Protein AF-A0A2S9GGX3-F1 (afdb_monomer)

Radius of gyration: 17.61 Å; Cα contacts (8 Å, |Δi|>4): 96; chains: 1; bounding box: 38×31×42 Å

Solvent-accessible surface area (backbone atoms only — not comparable to full-atom values): 5690 Å² total; per-residue (Å²): 132,60,46,79,59,86,83,20,45,24,39,74,88,75,51,38,24,32,34,76,81,16,37,46,73,39,38,82,90,50,99,62,53,60,91,80,47,61,55,90,53,66,56,70,52,78,57,79,96,40,84,46,74,63,86,52,100,87,68,70,81,83,58,76,88,73,55,80,81,78,57,88,46,51,94,75,56,75,52,81,78,91,80,91,129

Mean predicted aligned error: 3.31 Å

Structure (mmCIF, N/CA/C/O backbone):
data_AF-A0A2S9GGX3-F1
#
_entry.id   AF-A0A2S9GGX3-F1
#
loop_
_atom_site.group_PDB
_atom_site.id
_atom_site.type_symbol
_atom_site.label_atom_id
_atom_site.label_alt_id
_atom_site.label_comp_id
_atom_site.label_asym_id
_atom_site.label_entity_id
_atom_site.label_seq_id
_atom_site.pdbx_PDB_ins_code
_atom_site.Cartn_x
_atom_site.Cartn_y
_atom_site.Cartn_z
_atom_site.occupancy
_atom_site.B_iso_or_equiv
_atom_s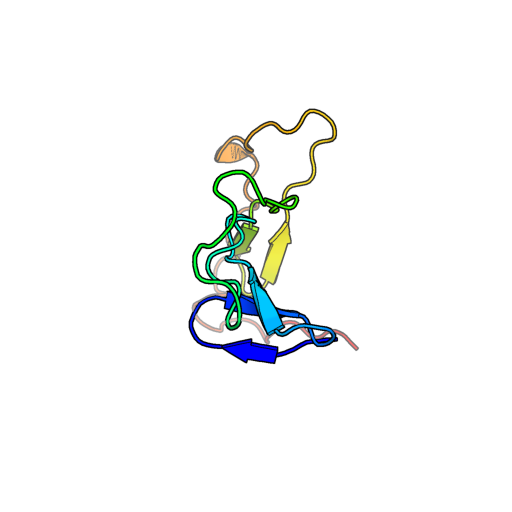ite.auth_seq_id
_atom_site.auth_comp_id
_atom_site.auth_asym_id
_atom_site.auth_atom_id
_atom_site.pdbx_PDB_model_num
ATOM 1 N N . GLN A 1 1 ? 2.260 -11.937 8.906 1.00 92.94 1 GLN A N 1
ATOM 2 C CA . GLN A 1 1 ? 1.189 -12.961 8.917 1.00 92.94 1 GLN A CA 1
ATOM 3 C C . GLN A 1 1 ? -0.157 -12.248 8.865 1.00 92.94 1 GLN A C 1
ATOM 5 O O . GLN A 1 1 ? -0.247 -11.152 9.407 1.00 92.94 1 GLN A O 1
ATOM 10 N N . GLY A 1 2 ? -1.159 -12.825 8.205 1.00 97.75 2 GLY A N 1
ATOM 11 C CA . GLY A 1 2 ? -2.480 -12.225 7.982 1.00 97.75 2 GLY A CA 1
ATOM 12 C C . GLY A 1 2 ? -3.197 -12.908 6.818 1.00 97.75 2 GLY A C 1
ATOM 13 O O . GLY A 1 2 ? -2.695 -13.901 6.294 1.00 97.75 2 GLY A O 1
ATOM 14 N N . THR A 1 3 ? -4.349 -12.377 6.413 1.00 98.69 3 THR A N 1
ATOM 15 C CA . THR A 1 3 ? -5.078 -12.844 5.218 1.00 98.69 3 THR A CA 1
ATOM 16 C C . THR A 1 3 ? -5.550 -11.659 4.389 1.00 98.69 3 THR A C 1
ATOM 18 O O . THR A 1 3 ? -5.803 -10.593 4.943 1.00 98.69 3 THR A O 1
ATOM 21 N N . VAL A 1 4 ? -5.667 -11.831 3.074 1.00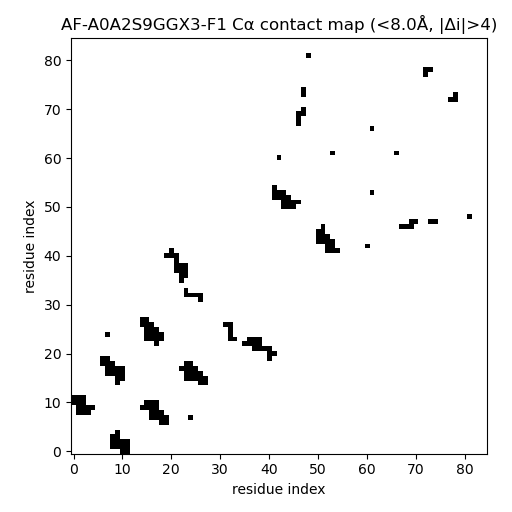 98.75 4 VAL A N 1
ATOM 22 C CA . VAL A 1 4 ? -6.342 -10.856 2.207 1.00 98.75 4 VAL A CA 1
ATOM 23 C C . VAL A 1 4 ? -7.839 -11.150 2.237 1.00 98.75 4 VAL A C 1
ATOM 25 O O . VAL A 1 4 ? -8.243 -12.309 2.123 1.00 98.75 4 VAL A O 1
ATOM 28 N N . LYS A 1 5 ? -8.664 -10.119 2.420 1.00 98.50 5 LYS A N 1
ATOM 29 C CA . LYS A 1 5 ? -10.128 -10.219 2.404 1.00 98.50 5 LYS A CA 1
ATOM 30 C C . LYS A 1 5 ? -10.696 -9.028 1.636 1.00 98.50 5 LYS A C 1
ATOM 32 O O . LYS A 1 5 ? -10.742 -7.931 2.177 1.00 98.50 5 LYS A O 1
ATOM 37 N N . GLY A 1 6 ? -11.131 -9.250 0.396 1.00 98.00 6 GLY A N 1
ATOM 38 C CA . GLY A 1 6 ? -11.446 -8.147 -0.518 1.00 98.00 6 GLY A CA 1
ATOM 39 C C . GLY A 1 6 ? -10.181 -7.350 -0.841 1.00 98.00 6 GLY A C 1
ATOM 40 O O . GLY A 1 6 ? -9.134 -7.950 -1.071 1.00 98.00 6 GLY A O 1
ATOM 41 N N . ASP A 1 7 ? -10.267 -6.024 -0.767 1.00 98.12 7 ASP A N 1
ATOM 42 C CA . ASP A 1 7 ? -9.164 -5.099 -1.079 1.00 98.12 7 ASP A CA 1
ATOM 43 C C . ASP A 1 7 ? -8.286 -4.763 0.146 1.00 98.12 7 ASP A C 1
ATOM 45 O O . ASP A 1 7 ? -7.598 -3.741 0.195 1.00 98.12 7 ASP A O 1
ATOM 49 N N . GLU A 1 8 ? -8.353 -5.595 1.188 1.00 98.62 8 GLU A N 1
ATOM 50 C CA . GLU A 1 8 ? -7.822 -5.284 2.513 1.00 98.62 8 GLU A CA 1
ATOM 51 C C . GLU A 1 8 ? -6.969 -6.424 3.062 1.00 98.62 8 GLU A C 1
ATOM 53 O O . GLU A 1 8 ? -7.270 -7.611 2.892 1.00 98.62 8 GLU A O 1
ATOM 58 N N . VAL A 1 9 ? -5.951 -6.060 3.839 1.00 98.62 9 VAL A N 1
ATOM 59 C CA . VAL A 1 9 ? -5.255 -7.004 4.714 1.00 98.62 9 VAL A CA 1
ATOM 60 C C . VAL A 1 9 ? -5.987 -7.090 6.048 1.00 98.62 9 VAL A C 1
ATOM 62 O O . VAL A 1 9 ? -6.191 -6.090 6.737 1.00 98.62 9 VAL A O 1
ATOM 65 N N . ALA A 1 10 ? -6.335 -8.310 6.443 1.00 98.81 10 ALA A N 1
ATOM 66 C CA . ALA A 1 10 ? -6.909 -8.634 7.735 1.00 98.81 10 ALA A CA 1
ATOM 67 C C . ALA A 1 10 ? -5.821 -9.071 8.727 1.00 98.81 10 ALA A C 1
ATOM 69 O O . ALA A 1 10 ? -5.100 -10.055 8.511 1.00 98.81 10 ALA A O 1
ATOM 70 N N . CYS A 1 11 ? -5.717 -8.333 9.835 1.00 98.69 11 CYS A N 1
ATOM 71 C CA . CYS A 1 11 ? -4.785 -8.628 10.922 1.00 98.69 11 CYS A CA 1
ATOM 72 C C . CYS A 1 11 ? -5.116 -9.984 11.578 1.00 98.69 11 CYS A C 1
ATOM 74 O O . CYS A 1 11 ? -6.262 -10.190 11.977 1.00 98.69 11 CYS A O 1
ATOM 76 N N . PRO A 1 12 ? -4.141 -10.892 11.777 1.00 98.62 12 PRO A N 1
ATOM 77 C CA . PRO A 1 12 ? -4.408 -12.227 12.317 1.00 98.62 12 PRO A CA 1
ATOM 78 C C . PRO A 1 12 ? -4.796 -12.226 13.802 1.00 98.62 12 PRO A C 1
ATOM 80 O O . PRO A 1 12 ? -5.273 -13.239 14.297 1.00 98.62 12 PRO A O 1
ATOM 83 N N . PHE A 1 13 ? -4.584 -11.118 14.524 1.00 98.69 13 PHE A N 1
ATOM 84 C CA . PHE A 1 13 ? -4.902 -11.042 15.950 1.00 98.69 13 PHE A CA 1
ATOM 85 C C . PHE A 1 13 ? -6.387 -10.710 16.188 1.00 98.69 13 PHE A C 1
ATOM 87 O O . PHE A 1 13 ? -7.054 -11.378 16.970 1.00 98.69 13 PHE A O 1
ATOM 94 N N . HIS A 1 14 ? -6.931 -9.710 15.486 1.00 98.44 14 HIS A N 1
ATOM 95 C CA . HIS A 1 14 ? -8.292 -9.210 15.743 1.00 98.44 14 HIS A CA 1
ATOM 96 C C . HIS A 1 14 ? -9.103 -8.915 14.468 1.00 98.44 14 HIS A C 1
ATOM 98 O O . HIS A 1 14 ? -10.117 -8.233 14.527 1.00 98.44 14 HIS A O 1
ATOM 104 N N . ASP A 1 15 ? -8.653 -9.359 13.295 1.00 98.62 15 ASP A N 1
ATOM 105 C CA . ASP A 1 15 ? -9.356 -9.201 12.009 1.00 98.62 15 ASP A CA 1
ATOM 106 C C . ASP A 1 15 ? -9.639 -7.751 11.564 1.00 98.62 15 ASP A C 1
ATOM 108 O O . ASP A 1 15 ? -10.460 -7.528 10.673 1.00 98.62 15 ASP A O 1
ATOM 112 N N . TRP A 1 16 ? -8.956 -6.751 12.140 1.00 98.69 16 TRP A N 1
ATOM 113 C CA . TRP A 1 16 ? -9.012 -5.373 11.634 1.00 98.69 16 TRP A CA 1
ATOM 114 C C . TRP A 1 16 ? -8.550 -5.344 10.180 1.00 98.69 16 TRP A C 1
ATOM 116 O O . TRP A 1 16 ? -7.539 -5.973 9.845 1.00 98.69 16 TRP A O 1
ATOM 126 N N . ARG A 1 17 ? -9.289 -4.610 9.350 1.00 98.69 17 ARG A N 1
ATOM 127 C CA . ARG A 1 17 ? -9.062 -4.497 7.910 1.00 98.69 17 ARG A CA 1
ATOM 128 C C . ARG A 1 17 ? -8.315 -3.219 7.589 1.00 98.69 17 ARG A C 1
ATOM 130 O O . ARG A 1 17 ? -8.730 -2.141 8.010 1.00 98.69 17 ARG A O 1
ATOM 137 N N . TRP A 1 18 ? -7.224 -3.357 6.851 1.00 98.81 18 TRP A N 1
ATOM 138 C CA . TRP A 1 18 ? -6.359 -2.258 6.448 1.00 98.81 18 TRP A CA 1
ATOM 139 C C . TRP A 1 18 ? -6.307 -2.195 4.927 1.00 98.81 18 TRP A C 1
ATOM 141 O O . TRP A 1 18 ? -5.893 -3.163 4.287 1.00 98.81 18 TRP A O 1
ATOM 151 N N . GLY A 1 19 ? -6.743 -1.070 4.365 1.00 98.38 19 GLY A N 1
ATOM 152 C CA . GLY A 1 19 ? -6.669 -0.818 2.929 1.00 98.38 19 GLY A CA 1
ATOM 153 C C . GLY A 1 19 ? -5.250 -0.466 2.478 1.00 98.38 19 GLY A C 1
ATOM 154 O O . GLY A 1 19 ? -4.390 -0.120 3.293 1.00 98.38 19 GLY A O 1
ATOM 155 N N . GLY A 1 20 ? -5.018 -0.506 1.163 1.00 98.12 20 GLY A N 1
ATOM 156 C CA . GLY A 1 20 ? -3.728 -0.150 0.554 1.00 98.12 20 GLY A CA 1
ATOM 157 C C . GLY A 1 20 ? -3.283 1.298 0.809 1.00 98.12 20 GLY A C 1
ATOM 158 O O . GLY A 1 20 ? -2.092 1.587 0.800 1.00 98.12 20 GLY A O 1
ATOM 159 N N . ASP A 1 21 ? -4.220 2.198 1.124 1.00 97.56 21 ASP A N 1
ATOM 160 C CA . ASP A 1 21 ? -3.951 3.587 1.527 1.00 97.56 21 ASP A CA 1
ATOM 161 C C . ASP A 1 21 ? -3.629 3.745 3.029 1.00 97.56 21 ASP A C 1
ATOM 163 O O . ASP A 1 21 ? -3.508 4.861 3.543 1.00 97.56 21 ASP A O 1
ATOM 167 N N . GLY A 1 22 ? -3.515 2.625 3.751 1.00 98.00 22 GLY A N 1
ATOM 168 C CA . GLY A 1 22 ? -3.167 2.566 5.165 1.00 98.00 22 GLY A CA 1
ATOM 169 C C . GLY A 1 22 ? -4.335 2.831 6.111 1.00 98.00 22 GLY A C 1
ATOM 170 O O . GLY A 1 22 ? -4.148 2.756 7.328 1.00 98.00 22 GLY A O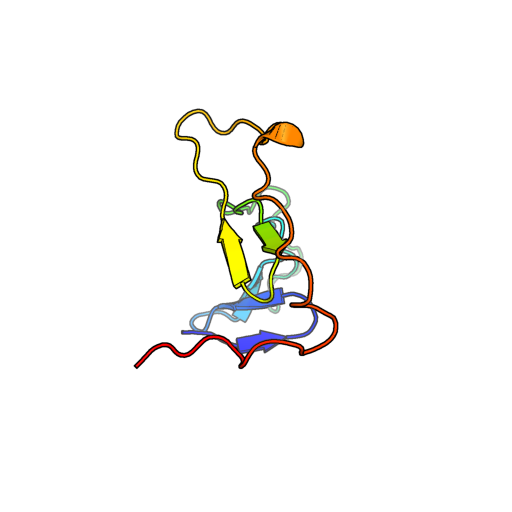 1
ATOM 171 N N . LYS A 1 23 ? -5.544 3.135 5.619 1.00 98.44 23 LYS A N 1
ATOM 172 C CA . LYS A 1 23 ? -6.709 3.352 6.488 1.00 98.44 23 LYS A CA 1
ATOM 173 C C . LYS A 1 23 ? -7.232 2.036 7.052 1.00 98.44 23 LYS A C 1
ATOM 175 O O . LYS A 1 23 ? -7.323 1.036 6.344 1.00 98.44 23 LYS A O 1
ATOM 180 N N . CYS A 1 24 ? -7.653 2.060 8.317 1.00 98.62 24 CYS A N 1
ATOM 181 C CA . CYS A 1 24 ? -8.511 1.009 8.852 1.00 98.62 24 CYS A CA 1
ATOM 182 C C . CYS A 1 24 ? -9.901 1.156 8.219 1.00 98.62 24 CYS A C 1
ATOM 184 O O . CYS A 1 24 ? -10.570 2.171 8.435 1.00 98.62 24 CYS A O 1
ATOM 186 N N . THR A 1 25 ? -10.324 0.182 7.418 1.00 98.19 25 THR A N 1
ATOM 187 C CA . THR A 1 25 ? -11.619 0.206 6.718 1.00 98.19 25 THR A CA 1
ATOM 188 C C . THR A 1 25 ? -12.723 -0.413 7.573 1.00 98.19 25 THR A C 1
ATOM 190 O O . THR A 1 25 ? -13.853 0.082 7.597 1.00 98.19 25 THR A O 1
ATOM 193 N N . LEU A 1 26 ? -12.390 -1.439 8.362 1.00 98.38 26 LEU A N 1
ATOM 194 C CA . LEU A 1 26 ? -13.353 -2.182 9.168 1.00 98.38 26 LEU A CA 1
ATOM 195 C C . LEU A 1 26 ? -12.728 -2.752 10.446 1.00 98.38 26 LEU A C 1
ATOM 197 O O . LEU A 1 26 ? -11.688 -3.409 10.423 1.00 98.38 26 LEU A O 1
ATOM 201 N N . VAL A 1 27 ? -13.440 -2.571 11.559 1.00 98.56 27 VAL A N 1
ATOM 202 C CA . VAL A 1 27 ? -13.254 -3.342 12.795 1.00 98.56 27 VAL A CA 1
ATOM 203 C C . VAL A 1 27 ? -14.472 -4.258 12.952 1.00 98.56 27 VAL A C 1
ATOM 205 O O . VAL A 1 27 ? -15.523 -3.766 13.365 1.00 98.56 27 VAL A O 1
ATOM 208 N N . PRO A 1 28 ? -14.379 -5.561 12.615 1.00 98.19 28 PRO A N 1
ATOM 209 C CA . PRO A 1 28 ? -15.561 -6.407 12.385 1.00 98.19 28 PRO A CA 1
ATOM 210 C C . PRO A 1 28 ? -16.530 -6.525 13.565 1.00 98.19 28 PRO A C 1
ATOM 212 O O . PRO A 1 28 ? -17.721 -6.745 13.375 1.00 98.19 28 PRO A O 1
ATOM 215 N N . TYR A 1 29 ? -16.023 -6.377 14.785 1.00 97.88 29 TYR A N 1
ATOM 216 C CA . TYR A 1 29 ? -16.787 -6.525 16.023 1.00 97.88 29 TYR A CA 1
ATOM 217 C C . TYR A 1 29 ? -17.174 -5.187 16.672 1.00 97.88 29 TYR A C 1
ATOM 219 O O . TYR A 1 29 ? -17.781 -5.176 17.742 1.00 97.88 29 TYR A O 1
ATOM 227 N N . ALA A 1 30 ? -16.817 -4.048 16.072 1.00 98.00 30 ALA A N 1
ATOM 228 C CA . ALA A 1 30 ? -17.160 -2.736 16.606 1.00 98.00 30 ALA A CA 1
ATOM 229 C C . ALA A 1 30 ? -18.360 -2.136 15.868 1.00 98.00 30 ALA A C 1
ATOM 231 O O . ALA A 1 30 ? -18.490 -2.246 14.654 1.00 98.00 30 ALA A O 1
ATOM 232 N N . LYS A 1 31 ? -19.199 -1.385 16.592 1.00 97.88 31 LYS A N 1
ATOM 233 C CA . LYS A 1 31 ? -20.312 -0.630 15.989 1.00 97.88 31 LYS A CA 1
ATOM 234 C C . LYS A 1 31 ? -19.839 0.413 14.964 1.00 97.88 31 LYS A C 1
ATOM 236 O O . LYS A 1 31 ? -20.611 0.817 14.099 1.00 97.88 31 LYS A O 1
ATOM 241 N N . ARG A 1 32 ? -18.609 0.921 15.110 1.00 97.38 32 ARG A N 1
ATOM 242 C CA . ARG A 1 32 ? -18.011 1.941 14.238 1.00 97.38 32 ARG A CA 1
ATOM 243 C C . ARG A 1 32 ? -16.512 1.704 14.096 1.00 97.38 32 ARG A C 1
ATOM 245 O O . ARG A 1 32 ? -15.828 1.521 15.102 1.00 97.38 32 ARG A O 1
ATOM 252 N N . THR A 1 33 ? -16.008 1.818 12.873 1.00 97.31 33 THR A N 1
ATOM 253 C CA . THR A 1 33 ? -14.569 1.905 12.597 1.00 97.31 33 THR A CA 1
ATOM 254 C C . THR A 1 33 ? -14.018 3.254 13.092 1.00 97.31 33 THR A C 1
ATOM 256 O O . THR A 1 33 ? -14.640 4.293 12.833 1.00 97.31 33 THR A O 1
ATOM 259 N N . PRO A 1 34 ? -12.871 3.298 13.799 1.00 95.94 34 PRO A N 1
ATOM 260 C CA . PRO A 1 34 ? -12.275 4.562 14.226 1.00 95.94 34 PRO A CA 1
ATOM 261 C C . PRO A 1 34 ? -11.866 5.435 13.028 1.00 95.94 34 PRO A C 1
ATOM 263 O O . PRO A 1 34 ? -11.046 5.033 12.209 1.00 95.94 34 PRO A O 1
ATOM 266 N N . ARG A 1 35 ? -12.388 6.667 12.943 1.00 94.69 35 ARG A N 1
ATOM 267 C CA . ARG A 1 35 ? -12.195 7.560 11.775 1.00 94.69 35 ARG A CA 1
ATOM 268 C C . ARG A 1 35 ? -10.737 7.934 11.482 1.00 94.69 35 ARG A C 1
A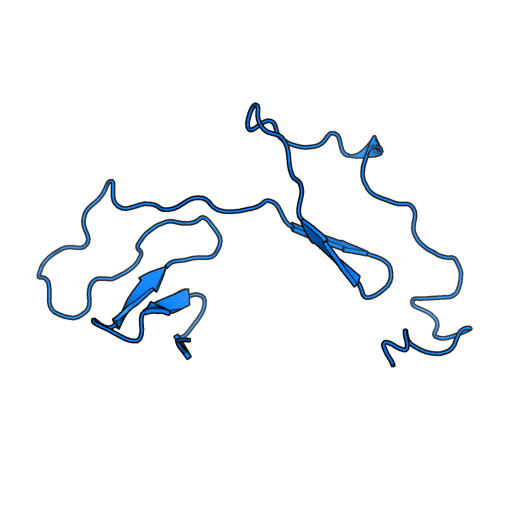TOM 270 O O . ARG A 1 35 ? -10.408 8.241 10.339 1.00 94.69 35 ARG A O 1
ATOM 277 N N . LEU A 1 36 ? -9.892 7.972 12.512 1.00 97.56 36 LEU A N 1
ATOM 278 C CA . LEU A 1 36 ? -8.490 8.391 12.415 1.00 97.56 36 LEU A CA 1
ATOM 279 C C . LEU A 1 36 ? -7.507 7.213 12.409 1.00 97.56 36 LEU A C 1
ATOM 281 O O . LEU A 1 36 ? -6.310 7.445 12.284 1.00 97.56 36 LEU A O 1
ATOM 285 N N . ALA A 1 37 ? -7.980 5.968 12.542 1.00 98.19 37 ALA A N 1
ATOM 286 C CA . ALA A 1 37 ? -7.094 4.809 12.552 1.00 98.19 37 ALA A CA 1
ATOM 287 C C . ALA A 1 37 ? -6.461 4.617 11.170 1.00 98.19 37 ALA A C 1
ATOM 289 O O . ALA A 1 37 ? -7.141 4.274 10.200 1.00 98.19 37 ALA A O 1
ATOM 290 N N . ARG A 1 38 ? -5.153 4.862 11.097 1.00 98.19 38 ARG A N 1
ATOM 291 C CA . ARG A 1 38 ? -4.332 4.708 9.898 1.00 98.19 38 ARG A CA 1
ATOM 292 C C . ARG A 1 38 ? -2.938 4.227 10.280 1.00 98.19 38 ARG A C 1
ATOM 294 O O . ARG A 1 38 ? -2.446 4.560 11.356 1.00 98.19 38 ARG A O 1
ATOM 301 N N . THR A 1 39 ? -2.315 3.476 9.387 1.00 98.00 39 THR A N 1
ATOM 302 C CA . THR A 1 39 ? -0.892 3.128 9.422 1.00 98.00 39 THR A CA 1
ATOM 303 C C . THR A 1 39 ? -0.175 3.759 8.226 1.00 98.00 39 THR A C 1
ATOM 305 O O . THR A 1 39 ? -0.821 4.315 7.337 1.00 98.00 39 THR A O 1
ATOM 308 N N . ARG A 1 40 ? 1.161 3.696 8.194 1.00 97.12 40 ARG A N 1
ATOM 309 C CA . ARG A 1 40 ? 1.936 4.133 7.025 1.00 97.12 40 ARG A CA 1
ATOM 310 C C . ARG A 1 40 ? 1.612 3.234 5.831 1.00 97.12 40 ARG A C 1
ATOM 312 O O . ARG A 1 40 ? 1.805 2.023 5.911 1.00 97.12 40 ARG A O 1
ATOM 319 N N . ALA A 1 41 ? 1.185 3.849 4.734 1.00 97.44 41 ALA A N 1
ATOM 320 C CA . ALA A 1 41 ? 1.155 3.240 3.412 1.00 97.44 41 ALA A CA 1
ATOM 321 C C . ALA A 1 41 ? 2.374 3.692 2.608 1.00 97.44 41 ALA A C 1
ATOM 323 O O . ALA A 1 41 ? 2.894 4.789 2.817 1.00 97.44 41 ALA A O 1
ATOM 324 N N . TRP A 1 42 ? 2.824 2.834 1.704 1.00 97.94 42 TRP A N 1
ATOM 325 C CA . TRP A 1 42 ? 3.937 3.111 0.807 1.00 97.94 42 TRP A CA 1
ATOM 326 C C . TRP A 1 42 ? 3.391 3.333 -0.594 1.00 97.94 42 TRP A C 1
ATOM 328 O O . TRP A 1 42 ? 2.505 2.597 -1.024 1.00 97.94 42 TRP A O 1
ATOM 338 N N . LEU A 1 43 ? 3.915 4.332 -1.301 1.00 97.06 43 LEU A N 1
ATOM 339 C CA . LEU A 1 43 ? 3.604 4.496 -2.716 1.00 97.06 43 LEU A CA 1
ATOM 340 C C . LEU A 1 43 ? 4.299 3.380 -3.490 1.00 97.06 43 LEU A C 1
ATOM 342 O O . LEU A 1 43 ? 5.490 3.127 -3.287 1.00 97.06 43 LEU A O 1
ATOM 346 N N . THR A 1 44 ? 3.540 2.716 -4.351 1.00 97.12 44 THR A N 1
ATOM 347 C CA . THR A 1 44 ? 4.007 1.591 -5.155 1.00 97.12 44 THR A CA 1
ATOM 348 C C . THR A 1 44 ? 3.876 1.901 -6.632 1.00 97.12 44 THR A C 1
ATOM 350 O O . THR A 1 44 ? 2.964 2.613 -7.049 1.00 97.12 44 THR A O 1
ATOM 353 N N . THR A 1 45 ? 4.763 1.323 -7.429 1.00 96.38 45 THR A N 1
ATOM 354 C CA . THR A 1 45 ? 4.602 1.251 -8.880 1.00 96.38 45 THR A CA 1
ATOM 355 C C . THR A 1 45 ? 5.048 -0.121 -9.358 1.00 96.38 45 THR A C 1
ATOM 357 O O . THR A 1 45 ? 5.897 -0.758 -8.727 1.00 96.38 45 THR A O 1
ATOM 360 N N . GLU A 1 46 ? 4.461 -0.575 -10.456 1.00 96.25 46 GLU A N 1
ATOM 361 C CA . GLU A 1 46 ? 4.847 -1.806 -11.131 1.00 96.25 46 GLU A CA 1
ATOM 362 C C . GLU A 1 46 ? 5.416 -1.436 -12.497 1.00 96.25 46 GLU A C 1
ATOM 364 O O . GLU A 1 46 ? 4.757 -0.776 -13.298 1.00 96.25 46 GLU A O 1
ATOM 369 N N . VAL A 1 47 ? 6.663 -1.824 -12.753 1.00 95.81 47 VAL A N 1
ATOM 370 C CA . VAL A 1 47 ? 7.320 -1.609 -14.046 1.00 95.81 47 VAL A CA 1
ATOM 371 C C . VAL A 1 47 ? 8.255 -2.772 -14.318 1.00 95.81 47 VAL A C 1
ATOM 373 O O . VAL A 1 47 ? 8.892 -3.294 -13.402 1.00 95.81 47 VAL A O 1
ATOM 376 N N . ASN A 1 48 ? 8.336 -3.198 -15.578 1.00 96.12 48 ASN A N 1
ATOM 377 C CA . ASN A 1 48 ? 9.188 -4.312 -15.993 1.00 96.12 48 ASN A CA 1
ATOM 378 C C . ASN A 1 48 ? 8.929 -5.581 -15.165 1.00 96.12 48 ASN A C 1
ATOM 380 O O . ASN A 1 48 ? 9.880 -6.228 -14.742 1.00 96.12 48 ASN A O 1
ATOM 384 N N . GLY A 1 49 ? 7.669 -5.894 -14.838 1.00 94.81 49 GLY A N 1
ATOM 385 C CA . GLY A 1 49 ? 7.309 -7.075 -14.040 1.00 94.81 49 GLY A CA 1
ATOM 386 C C . GLY A 1 49 ? 7.887 -7.100 -12.619 1.00 94.81 49 GLY A C 1
ATOM 387 O O . GLY A 1 49 ? 8.019 -8.174 -12.034 1.00 94.81 49 GLY A O 1
ATOM 388 N N . GLN A 1 50 ? 8.264 -5.941 -12.075 1.00 95.56 50 GLN A N 1
ATOM 389 C CA . GLN A 1 50 ? 8.765 -5.774 -10.712 1.00 95.56 50 GLN A CA 1
ATOM 390 C C . GLN A 1 50 ? 7.858 -4.825 -9.931 1.00 95.56 50 GLN A C 1
ATOM 392 O O . GLN A 1 50 ? 7.355 -3.848 -10.482 1.00 95.56 50 GLN A O 1
ATOM 397 N N . LEU A 1 51 ? 7.704 -5.092 -8.633 1.00 96.69 51 LEU A N 1
ATOM 398 C CA . LEU A 1 51 ? 7.050 -4.197 -7.680 1.00 96.69 51 LEU A CA 1
ATOM 399 C C . LEU A 1 51 ? 8.100 -3.309 -7.009 1.00 96.69 51 LEU A C 1
ATOM 401 O O . LEU A 1 51 ? 9.061 -3.813 -6.426 1.00 96.69 51 LEU A O 1
ATOM 405 N N . LEU A 1 52 ? 7.886 -1.996 -7.038 1.00 96.62 52 LEU A N 1
ATOM 406 C CA . LEU A 1 52 ? 8.751 -1.014 -6.393 1.00 96.62 52 LEU A CA 1
ATOM 407 C C . LEU A 1 52 ? 7.997 -0.255 -5.305 1.00 96.62 52 LEU A C 1
ATOM 409 O O . LEU A 1 52 ? 6.791 -0.031 -5.408 1.00 96.62 52 LEU A O 1
ATOM 413 N N . VAL A 1 53 ? 8.737 0.180 -4.284 1.00 97.75 53 VAL A N 1
ATOM 414 C CA . VAL A 1 53 ? 8.252 1.050 -3.206 1.00 97.75 53 VAL A CA 1
ATOM 415 C C . VAL A 1 53 ? 9.043 2.354 -3.192 1.00 97.75 53 VAL A C 1
ATOM 417 O O . VAL A 1 53 ? 10.268 2.345 -3.304 1.00 97.75 53 VAL A O 1
ATOM 420 N N . TRP A 1 54 ? 8.355 3.481 -3.028 1.00 97.56 54 TRP A N 1
ATOM 421 C CA . TRP A 1 54 ? 8.999 4.778 -2.827 1.00 97.56 54 TRP A CA 1
ATOM 422 C C . TRP A 1 54 ? 9.327 4.992 -1.353 1.00 97.56 54 TRP A C 1
ATOM 424 O O . TRP A 1 54 ? 8.426 5.006 -0.515 1.00 97.56 54 TRP A O 1
ATOM 434 N N . HIS A 1 55 ? 10.604 5.204 -1.040 1.00 96.94 55 HIS A N 1
ATOM 435 C CA . HIS A 1 55 ? 11.043 5.582 0.296 1.00 96.94 55 HIS A CA 1
ATOM 436 C C . HIS A 1 55 ? 11.623 6.985 0.299 1.00 96.94 55 HIS A C 1
ATOM 438 O O . HIS A 1 55 ? 12.675 7.234 -0.283 1.00 96.94 55 HIS A O 1
ATOM 444 N N . ASP A 1 56 ? 10.965 7.852 1.052 1.00 97.12 56 ASP A N 1
ATOM 445 C CA . ASP A 1 56 ? 11.455 9.172 1.390 1.00 97.1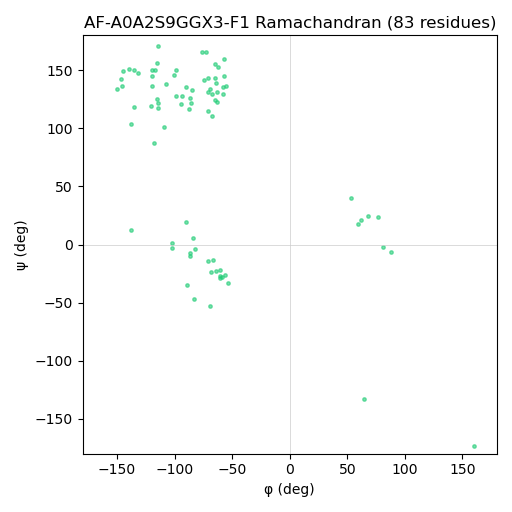2 56 ASP A CA 1
ATOM 446 C C . ASP A 1 56 ? 11.223 9.416 2.892 1.00 97.12 56 ASP A C 1
ATOM 448 O O . ASP A 1 56 ? 10.068 9.388 3.334 1.00 97.12 56 ASP A O 1
ATOM 452 N N . PRO A 1 57 ? 12.284 9.633 3.693 1.00 96.88 57 PRO A N 1
ATOM 453 C CA . PRO A 1 57 ? 12.165 10.000 5.103 1.00 96.88 57 PRO A CA 1
ATOM 454 C C . PRO A 1 57 ? 11.323 11.257 5.357 1.00 96.88 57 PRO A C 1
ATOM 456 O O . PRO A 1 57 ? 10.744 11.379 6.437 1.00 96.88 57 PRO A O 1
ATOM 459 N N . GLU A 1 58 ? 11.233 12.168 4.384 1.00 97.12 58 GLU A N 1
ATOM 460 C CA . GLU A 1 58 ? 10.433 13.396 4.467 1.00 97.12 58 GLU A CA 1
ATOM 461 C C . GLU A 1 58 ? 8.967 13.185 4.045 1.00 97.12 58 GLU A C 1
ATOM 463 O O . GLU A 1 58 ? 8.115 14.040 4.290 1.00 97.12 58 GLU A O 1
ATOM 468 N N . GLY A 1 59 ? 8.635 12.020 3.476 1.00 95.00 59 GLY A N 1
ATOM 469 C CA . GLY A 1 59 ? 7.267 11.632 3.133 1.00 95.00 59 GLY A CA 1
ATOM 470 C C . GLY A 1 59 ? 6.701 12.301 1.877 1.00 95.00 59 GLY A C 1
ATOM 471 O O . GLY A 1 59 ? 5.477 12.397 1.746 1.00 95.00 59 GLY A O 1
ATOM 472 N N . SER A 1 60 ? 7.550 12.768 0.958 1.00 95.88 60 SER A N 1
ATOM 473 C CA . SER A 1 60 ? 7.109 13.343 -0.314 1.00 95.88 60 SER A CA 1
ATOM 474 C C . SER A 1 60 ? 6.586 12.285 -1.295 1.00 95.88 60 SER A C 1
ATOM 476 O O . SER A 1 60 ? 6.765 11.076 -1.128 1.00 95.88 60 SER A O 1
ATOM 478 N N . THR A 1 61 ? 5.907 12.758 -2.342 1.00 95.56 61 THR A N 1
ATOM 479 C CA . THR A 1 61 ? 5.489 11.939 -3.490 1.00 95.56 61 THR A CA 1
ATOM 480 C C . THR A 1 61 ? 6.598 11.960 -4.548 1.00 95.56 61 THR A C 1
ATOM 482 O O . THR A 1 61 ? 7.107 13.047 -4.831 1.00 95.56 61 THR A O 1
ATOM 485 N N . PRO A 1 62 ? 6.972 10.817 -5.157 1.00 95.25 62 PRO A N 1
ATOM 486 C CA . PRO A 1 62 ? 7.998 10.798 -6.191 1.00 95.25 62 PRO A CA 1
ATOM 487 C C . PRO A 1 62 ? 7.543 11.589 -7.419 1.00 95.25 62 PRO A C 1
ATOM 489 O O . PRO A 1 62 ? 6.395 11.467 -7.854 1.00 95.25 62 PRO A O 1
ATOM 492 N N . SER A 1 63 ? 8.456 12.364 -8.009 1.00 94.88 63 SER A N 1
ATOM 493 C CA . SER A 1 63 ? 8.227 12.946 -9.336 1.00 94.88 63 SER A CA 1
ATOM 494 C C . SER A 1 63 ? 8.126 11.821 -10.384 1.00 94.88 63 SER A C 1
ATOM 496 O O . SER A 1 63 ? 8.876 10.846 -10.272 1.00 94.88 63 SER A O 1
ATOM 498 N N . PRO A 1 64 ? 7.261 11.917 -11.417 1.00 91.06 64 PRO A N 1
ATOM 499 C CA . PRO A 1 64 ? 7.119 10.876 -12.444 1.00 91.06 64 PRO A CA 1
ATOM 500 C C . PRO A 1 64 ? 8.435 10.475 -13.126 1.00 91.06 64 PRO A C 1
ATOM 502 O O . PRO A 1 64 ? 8.642 9.309 -13.443 1.00 91.06 64 PRO A O 1
ATOM 505 N N . GLU A 1 65 ? 9.343 11.433 -13.286 1.00 93.81 65 GLU A N 1
ATOM 506 C CA . GLU A 1 65 ? 10.697 11.304 -13.851 1.00 93.81 65 GLU A CA 1
ATOM 507 C C . GLU A 1 65 ? 11.657 10.455 -12.996 1.00 93.81 65 GLU A C 1
ATOM 509 O O . GLU A 1 65 ? 12.694 10.027 -13.494 1.00 93.81 65 GLU A O 1
ATOM 514 N N . LEU A 1 66 ? 11.306 10.155 -11.740 1.00 93.62 66 LEU A N 1
ATOM 515 C CA . LEU A 1 66 ? 12.037 9.202 -10.895 1.00 93.62 66 LEU A CA 1
ATOM 516 C C . LEU A 1 66 ? 11.577 7.749 -11.093 1.00 93.62 66 LEU A C 1
ATOM 518 O O . LEU A 1 66 ? 12.190 6.833 -10.543 1.00 93.62 66 LEU A O 1
ATOM 522 N N . THR A 1 67 ? 10.506 7.518 -11.858 1.00 94.19 67 THR A N 1
ATOM 523 C CA . THR A 1 67 ? 10.067 6.160 -12.203 1.00 94.19 67 THR A CA 1
ATOM 524 C C . THR A 1 67 ? 11.113 5.516 -13.116 1.00 94.19 67 THR A C 1
ATOM 526 O O . THR A 1 67 ? 11.493 6.134 -14.113 1.00 94.19 67 THR A O 1
ATOM 529 N N . PRO A 1 68 ? 11.587 4.287 -12.830 1.00 94.12 68 PRO A N 1
ATOM 530 C CA . PRO A 1 68 ? 12.525 3.611 -13.717 1.00 94.12 68 PRO A CA 1
ATOM 531 C C . PRO A 1 68 ? 11.961 3.453 -15.137 1.00 94.12 68 PRO A C 1
ATOM 533 O O . PRO A 1 68 ? 10.759 3.225 -15.292 1.00 94.12 68 PRO A O 1
ATOM 536 N N . PRO A 1 69 ? 12.808 3.534 -16.17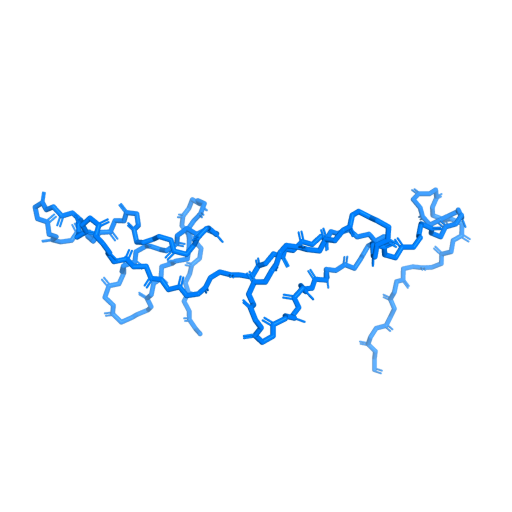7 1.00 95.44 69 PRO A N 1
ATOM 537 C CA . PRO A 1 69 ? 12.365 3.357 -17.552 1.00 95.44 69 PRO A CA 1
ATOM 538 C C . PRO A 1 69 ? 11.860 1.930 -17.807 1.00 95.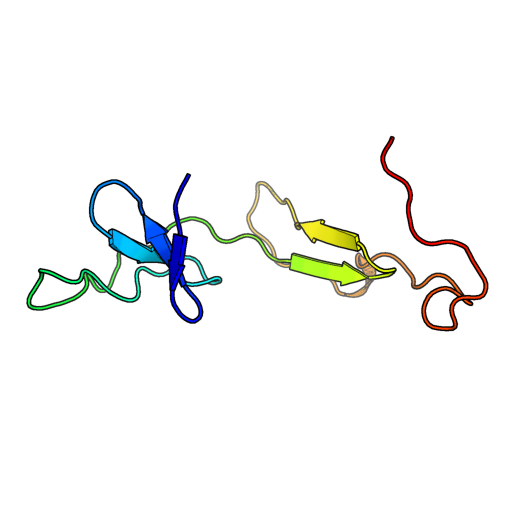44 69 PRO A C 1
ATOM 540 O O . PRO A 1 69 ? 12.279 0.966 -17.156 1.00 95.44 69 PRO A O 1
ATOM 543 N N . THR A 1 70 ? 10.994 1.788 -18.808 1.00 96.31 70 THR A N 1
ATOM 544 C CA . THR A 1 70 ? 10.573 0.482 -19.322 1.00 96.31 70 THR A CA 1
ATOM 545 C C . THR A 1 70 ? 11.709 -0.194 -20.093 1.00 96.31 70 THR A C 1
ATOM 547 O O . THR A 1 70 ? 12.454 0.467 -20.818 1.00 96.31 70 THR A O 1
ATOM 550 N N . ILE A 1 71 ? 11.824 -1.515 -19.980 1.00 96.81 71 ILE A N 1
ATOM 551 C CA . ILE A 1 71 ? 12.758 -2.336 -20.753 1.00 96.81 71 ILE A CA 1
ATOM 552 C C . ILE A 1 71 ? 12.078 -2.721 -22.066 1.00 96.81 71 ILE A C 1
ATOM 554 O O . ILE A 1 71 ? 11.074 -3.432 -22.074 1.00 96.81 71 ILE A O 1
ATOM 558 N N . GLU A 1 72 ? 12.642 -2.272 -23.185 1.00 97.62 72 GLU A N 1
ATOM 559 C CA . GLU A 1 72 ? 12.142 -2.624 -24.514 1.00 97.62 72 GLU A CA 1
ATOM 560 C C . GLU A 1 72 ? 12.139 -4.148 -24.714 1.00 97.62 72 GLU A C 1
ATOM 562 O O . GLU A 1 72 ? 13.151 -4.828 -24.503 1.00 97.62 72 GLU A O 1
ATOM 567 N N . GLY A 1 73 ? 11.009 -4.701 -25.154 1.00 96.44 73 GLY A N 1
ATOM 568 C CA . GLY A 1 73 ? 10.874 -6.135 -25.364 1.00 96.44 73 GLY A CA 1
ATOM 569 C C . GLY A 1 73 ? 10.425 -6.925 -24.138 1.00 96.44 73 GLY A C 1
ATOM 570 O O . GLY A 1 73 ? 10.229 -8.134 -24.269 1.00 96.44 73 GLY A O 1
ATOM 571 N N . PHE A 1 74 ? 10.318 -6.305 -22.956 1.00 96.44 74 PHE A N 1
ATOM 572 C CA . PHE A 1 74 ? 9.923 -7.019 -21.741 1.00 96.44 74 PHE A CA 1
ATOM 573 C C . PHE A 1 74 ? 8.454 -7.446 -21.796 1.00 96.44 74 PHE A C 1
ATOM 575 O O . PHE A 1 74 ? 8.164 -8.634 -21.653 1.00 96.44 74 PHE A O 1
ATOM 582 N N . ASP A 1 75 ? 7.548 -6.507 -22.074 1.00 94.31 75 ASP A N 1
ATOM 583 C CA . ASP A 1 75 ? 6.110 -6.789 -22.147 1.00 94.31 75 ASP A CA 1
ATOM 584 C C . ASP A 1 75 ? 5.762 -7.677 -23.356 1.00 94.31 75 ASP A C 1
ATOM 586 O O . ASP A 1 75 ? 4.777 -8.413 -23.336 1.00 94.31 75 ASP A O 1
ATOM 590 N N . GLU A 1 76 ? 6.605 -7.675 -24.392 1.00 96.81 76 GLU A N 1
ATOM 591 C CA . GLU A 1 76 ? 6.500 -8.563 -25.552 1.00 96.81 76 GLU A CA 1
ATOM 592 C C . GLU A 1 76 ? 7.108 -9.959 -25.321 1.00 96.81 76 GLU A C 1
ATOM 594 O O . GLU A 1 76 ? 7.054 -10.807 -26.214 1.00 96.81 76 GLU A O 1
ATOM 599 N N . GLY A 1 77 ? 7.720 -10.214 -24.160 1.00 95.94 77 GLY A N 1
ATOM 600 C CA . GLY A 1 77 ? 8.331 -11.506 -23.837 1.00 95.94 77 GLY A CA 1
ATOM 601 C C . GLY A 1 77 ? 9.572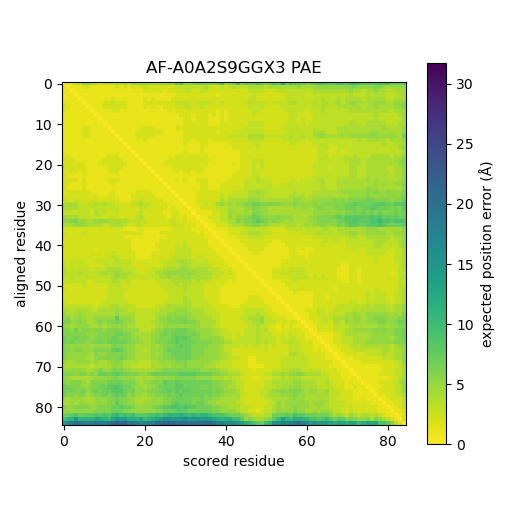 -11.846 -24.673 1.00 95.94 77 GLY A C 1
ATOM 602 O O . GLY A 1 77 ? 9.904 -13.020 -24.829 1.00 95.94 77 GLY A O 1
ATOM 603 N N . ARG A 1 78 ? 10.279 -10.841 -25.218 1.00 97.56 78 ARG A N 1
ATOM 604 C CA . ARG A 1 78 ? 11.556 -11.037 -25.943 1.00 97.56 78 ARG A CA 1
ATOM 605 C C . ARG A 1 78 ? 12.661 -11.581 -25.038 1.00 97.56 78 ARG A C 1
ATOM 607 O O . ARG A 1 78 ? 13.624 -12.165 -25.531 1.00 97.56 78 ARG A O 1
ATOM 614 N N . TRP A 1 79 ? 12.520 -11.375 -23.733 1.00 96.06 79 TRP A N 1
ATOM 615 C CA . TRP A 1 79 ? 13.448 -11.818 -22.703 1.00 96.06 79 TRP A CA 1
ATOM 616 C C . TRP A 1 79 ? 12.781 -12.840 -21.787 1.00 96.06 79 TRP A C 1
ATOM 618 O O . TRP A 1 79 ? 11.558 -12.872 -21.647 1.00 96.06 79 TRP A O 1
ATOM 628 N N . SER A 1 80 ? 13.591 -13.672 -21.136 1.00 94.56 80 SER A N 1
ATOM 629 C CA . SER A 1 80 ? 13.091 -14.548 -20.078 1.00 94.56 80 SER A CA 1
ATOM 630 C C . SER A 1 80 ? 12.524 -13.727 -18.911 1.00 94.56 80 SER A C 1
ATOM 632 O O . SER A 1 80 ? 13.018 -12.626 -18.653 1.00 94.56 80 SER A O 1
ATOM 634 N N . PRO A 1 81 ? 11.564 -14.272 -18.142 1.00 93.56 81 PRO A N 1
ATOM 635 C CA . PRO A 1 81 ? 11.131 -13.657 -16.893 1.00 93.56 81 PRO A CA 1
ATOM 636 C C . PRO A 1 81 ? 12.295 -13.456 -15.920 1.00 93.56 81 PRO A C 1
ATOM 638 O O . PRO A 1 81 ? 13.312 -14.155 -15.995 1.00 93.56 81 PRO A O 1
ATOM 641 N N . TRP A 1 82 ? 12.112 -12.549 -14.960 1.00 93.62 82 TRP A N 1
ATOM 642 C CA . TRP A 1 82 ? 13.043 -12.407 -13.846 1.00 93.62 82 TRP A CA 1
ATOM 643 C C . TRP A 1 82 ? 13.221 -13.732 -13.110 1.00 93.62 82 TRP A C 1
ATOM 645 O O . TRP A 1 82 ? 12.251 -14.429 -12.808 1.00 93.62 82 TRP A O 1
ATOM 655 N N . GLN A 1 83 ? 14.469 -14.049 -12.786 1.00 92.12 83 GLN A N 1
ATOM 656 C CA . GLN A 1 83 ? 14.815 -15.170 -11.927 1.00 92.12 83 GLN A CA 1
ATOM 657 C C . GLN A 1 83 ? 15.460 -14.628 -10.660 1.00 92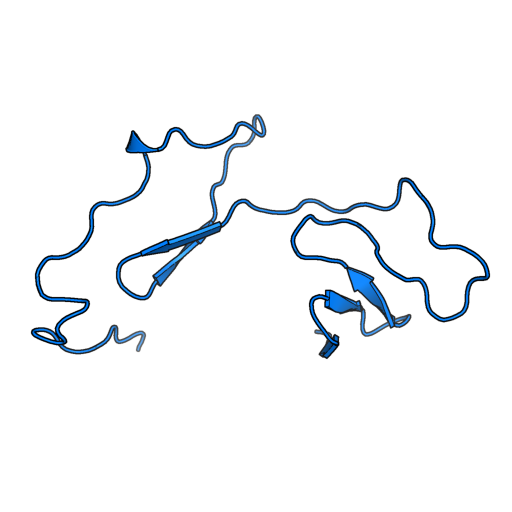.12 83 GLN A C 1
ATOM 659 O O . GLN A 1 83 ? 16.434 -13.882 -10.713 1.00 92.12 83 GLN A O 1
ATOM 664 N N . TRP A 1 84 ? 14.890 -15.016 -9.525 1.00 83.62 84 TRP A N 1
ATOM 665 C CA . TRP A 1 84 ? 15.392 -14.704 -8.196 1.00 83.62 84 TRP A CA 1
ATOM 666 C C . TRP A 1 84 ? 15.730 -16.049 -7.553 1.00 83.62 84 TRP A C 1
ATOM 668 O O . TRP A 1 84 ? 14.861 -16.696 -6.970 1.00 83.62 84 TRP A O 1
ATOM 678 N N . SER A 1 85 ? 16.950 -16.531 -7.790 1.00 68.00 85 SER A N 1
ATOM 679 C CA . SER A 1 85 ? 17.476 -17.798 -7.263 1.00 68.00 85 SER A CA 1
ATOM 680 C C . SER A 1 85 ? 18.642 -17.549 -6.327 1.00 68.00 85 SER A C 1
ATOM 682 O O . SER A 1 85 ? 19.518 -16.757 -6.746 1.00 68.00 85 SER A O 1
#

Secondary structure (DSSP, 8-state):
--EEETTEEEPTTT--EEETTSBEEE-TTSSS--TT-B-----EEEETTEEEE---TT-PPPPGGGSPPPPTTTTTT-SPPP---

pLDDT: mean 96.33, std 3.81, range [68.0, 98.81]

Sequence (85 aa):
QGTVKGDEVACPFHDWRWGGDGKCTLVPYAKRTPRLARTRAWLTTEVNGQLLVWHDPEGSTPSPELTPPTIEGFDEGRWSPWQWS

Foldseek 3Di:
DFDDDPQFTQDPPQGFTAHLCQDRPDRPPDPDDDPPRGDDHWDWDAALNDIDTDDDPVPDDDDPVPDDDHDPCSVVPPDDHDDDD

Nearest PDB structures (foldseek):
  2zyl-assembly1_A  TM=9.493E-01  e=1.514E-09  Mycobacterium tuberculosis
  4qck-assembly1_A  TM=9.525E-01  e=4.694E-09  Mycobacterium tuberculosis H37Rv
  4qdf-assembly2_B  TM=9.431E-01  e=5.732E-09  Rhodococcus rhodochrous
  4qdc-assembly1_A  TM=9.474E-01  e=2.030E-08  Rhodococcus rhodochrous
  4qdd-assembly1_A  TM=9.414E-01  e=2.030E-08  Rhodococcus rhodochrous